Protein AF-A0A953HIQ9-F1 (afdb_monomer)

Solvent-accessible surface area (backbone atoms only — not comparable to full-atom values): 3058 Å² total; per-residue (Å²): 145,73,86,58,56,63,57,53,52,50,52,52,50,52,52,52,52,52,53,50,52,53,49,53,62,52,50,72,66,48,74,87,60,64,53,72,46,79,51,101,91,45,83,44,82,48,77,132

pLDDT: mean 77.76, std 15.5, range [54.34, 98.38]

Sequence (48 aa):
MKQNYLYLLVGALIVVVIALGAYVLREESKPSGVELRIDESGVSVEQN

Foldseek 3Di:
DCVCVVVVVVVVVVVVVVVVVVVVVVVVVPPQDQPFDQDPVGTDTDGD

Mean predicted aligned error: 11.88 Å

Radius of gyration: 22.16 Å; Cα contacts (8 Å, |Δi|>4): 20; chains: 1; bounding box: 46×9×60 Å

Structure (mmCIF, N/CA/C/O backbone):
data_AF-A0A953HIQ9-F1
#
_entry.id   AF-A0A953HIQ9-F1
#
loop_
_atom_site.group_PDB
_atom_site.id
_atom_site.type_symbol
_atom_site.label_atom_id
_atom_site.label_alt_id
_atom_site.label_comp_id
_atom_site.label_asym_id
_atom_site.label_entity_id
_atom_site.label_seq_id
_atom_site.pdbx_PDB_ins_code
_atom_site.Cartn_x
_atom_site.Cartn_y
_atom_site.Cartn_z
_atom_site.occupancy
_atom_site.B_iso_or_equiv
_atom_site.auth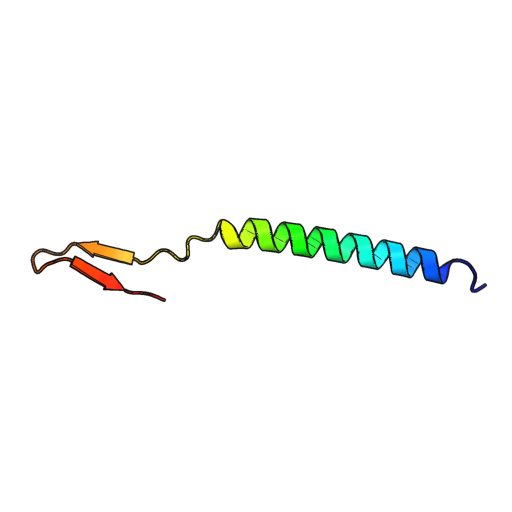_seq_id
_atom_site.auth_comp_id
_atom_site.auth_asym_id
_atom_site.auth_atom_id
_atom_site.pdbx_PDB_model_num
ATOM 1 N N . MET A 1 1 ? -24.547 -3.427 21.883 1.00 59.16 1 MET A N 1
ATOM 2 C CA . MET A 1 1 ? -23.376 -3.998 21.175 1.00 59.16 1 MET A CA 1
ATOM 3 C C . MET A 1 1 ? -23.275 -3.445 19.747 1.00 59.16 1 MET A C 1
ATOM 5 O O . MET A 1 1 ? -23.510 -4.158 18.785 1.00 59.16 1 MET A O 1
ATOM 9 N N . LYS A 1 2 ? -22.996 -2.142 19.598 1.00 62.38 2 LYS A N 1
ATOM 10 C CA . LYS A 1 2 ? -22.832 -1.453 18.293 1.00 62.38 2 LYS A CA 1
ATOM 11 C C . LYS A 1 2 ? -21.708 -0.403 18.320 1.00 62.38 2 LYS A C 1
ATOM 13 O O . LYS A 1 2 ? -21.456 0.259 17.325 1.00 62.38 2 LYS A O 1
ATOM 18 N N . GLN A 1 3 ? -21.041 -0.249 19.465 1.00 67.62 3 GLN A N 1
ATOM 19 C CA . GLN A 1 3 ? -20.149 0.878 19.749 1.00 67.62 3 GLN A CA 1
ATOM 20 C C . GLN A 1 3 ? -18.745 0.711 19.149 1.00 67.62 3 GLN A C 1
ATOM 22 O O . GLN A 1 3 ? -18.059 1.703 18.948 1.00 67.62 3 GLN A O 1
ATOM 27 N N . ASN A 1 4 ? -18.339 -0.513 18.788 1.00 80.94 4 ASN A N 1
ATOM 28 C CA . ASN A 1 4 ? -16.979 -0.791 18.304 1.00 80.94 4 ASN A CA 1
ATOM 29 C C . ASN A 1 4 ? -16.900 -1.113 16.807 1.00 80.94 4 ASN A C 1
ATOM 31 O O . ASN A 1 4 ? -15.812 -1.350 16.290 1.00 80.94 4 ASN A O 1
ATOM 35 N N . TYR A 1 5 ? -18.032 -1.097 16.096 1.00 89.56 5 TYR A N 1
ATOM 36 C CA . TYR A 1 5 ? -18.050 -1.393 14.662 1.00 89.56 5 TYR A CA 1
ATOM 37 C C . TYR A 1 5 ? -17.252 -0.359 13.862 1.00 89.56 5 TYR A C 1
ATOM 39 O O . TYR A 1 5 ? -16.547 -0.714 12.925 1.00 89.56 5 TYR A O 1
ATOM 47 N N . LEU A 1 6 ? -17.293 0.909 14.286 1.00 91.06 6 LEU A N 1
ATOM 48 C CA . LEU A 1 6 ? -16.524 1.973 13.648 1.00 91.06 6 LEU A CA 1
ATOM 49 C C . LEU A 1 6 ? -15.016 1.705 13.722 1.00 91.06 6 LEU A C 1
ATOM 51 O O . LEU A 1 6 ? -14.331 1.833 12.717 1.00 91.06 6 LEU A O 1
ATOM 55 N N . TYR A 1 7 ? -14.508 1.271 14.877 1.00 92.12 7 TYR A N 1
ATOM 56 C CA . TYR A 1 7 ? -13.085 0.959 15.037 1.00 92.12 7 TYR A CA 1
ATOM 57 C C . TYR A 1 7 ? -12.656 -0.255 14.214 1.00 92.12 7 TYR A C 1
ATOM 59 O O . TYR A 1 7 ? -11.561 -0.248 13.660 1.00 92.12 7 TYR A O 1
ATOM 67 N N . LEU A 1 8 ? -13.523 -1.264 14.077 1.00 93.88 8 LEU A N 1
ATOM 68 C CA . LEU A 1 8 ? -13.274 -2.387 13.169 1.00 93.88 8 LEU A CA 1
ATOM 69 C C . LEU A 1 8 ? -13.194 -1.922 11.714 1.00 93.88 8 LEU A C 1
ATOM 71 O O . LEU A 1 8 ? -12.292 -2.329 10.989 1.00 93.88 8 LEU A O 1
ATOM 75 N N . LEU A 1 9 ? -14.105 -1.040 11.302 1.00 94.44 9 LEU A N 1
ATOM 76 C CA . LEU A 1 9 ? -14.153 -0.523 9.939 1.00 94.44 9 LEU A CA 1
ATOM 77 C C . LEU A 1 9 ? -12.933 0.351 9.626 1.00 94.44 9 LEU A C 1
ATOM 79 O O . LEU A 1 9 ? -12.317 0.197 8.577 1.00 94.44 9 LEU A O 1
ATOM 83 N N . VAL A 1 10 ? -12.541 1.211 10.569 1.00 95.69 10 VAL A N 1
ATOM 84 C CA . VAL A 1 10 ? -11.334 2.042 10.471 1.00 95.69 10 VAL A CA 1
ATOM 85 C C . VAL A 1 10 ? -10.075 1.175 10.446 1.00 95.69 10 VAL A C 1
ATOM 87 O O . VAL A 1 10 ? -9.216 1.382 9.595 1.00 95.69 10 VAL A O 1
ATOM 90 N N . GLY A 1 11 ? -9.976 0.172 11.323 1.00 97.12 11 GLY A N 1
ATOM 91 C CA . GLY A 1 11 ? -8.852 -0.764 11.338 1.00 97.12 11 GLY A CA 1
ATOM 92 C C . GLY A 1 11 ? -8.717 -1.525 10.018 1.00 97.12 11 GLY A C 1
ATOM 93 O O . GLY A 1 11 ? -7.628 -1.585 9.452 1.00 97.12 11 GLY A O 1
ATOM 94 N N . ALA A 1 12 ? -9.830 -2.030 9.481 1.00 97.50 12 ALA A N 1
ATOM 95 C CA . ALA A 1 12 ? -9.856 -2.676 8.172 1.00 97.50 12 ALA A CA 1
ATOM 96 C C . ALA A 1 12 ? -9.416 -1.718 7.051 1.00 97.50 12 ALA A C 1
ATOM 98 O O . ALA A 1 12 ? -8.622 -2.104 6.195 1.00 97.50 12 ALA A O 1
ATOM 99 N N . LEU A 1 13 ? -9.868 -0.460 7.083 1.00 98.31 13 LEU A N 1
ATOM 100 C CA . LEU A 1 13 ? -9.494 0.543 6.086 1.00 98.31 13 LEU A CA 1
ATOM 101 C C . LEU A 1 13 ? -7.983 0.823 6.096 1.00 98.31 13 LEU A C 1
ATOM 103 O O . LEU A 1 13 ? -7.361 0.872 5.039 1.00 98.31 13 LEU A O 1
ATOM 107 N N . ILE A 1 14 ? -7.379 0.950 7.282 1.00 98.38 14 ILE A N 1
ATOM 108 C CA . ILE A 1 14 ? -5.931 1.164 7.437 1.00 98.38 14 ILE A CA 1
ATOM 109 C C . ILE A 1 14 ? -5.144 0.004 6.815 1.00 98.38 14 ILE A C 1
ATOM 111 O O . ILE A 1 14 ? -4.197 0.238 6.065 1.00 98.38 14 ILE A O 1
ATOM 115 N N . VAL A 1 15 ? -5.555 -1.241 7.074 1.00 98.38 15 VAL A N 1
ATOM 116 C CA . VAL A 1 15 ? -4.912 -2.431 6.490 1.00 98.38 15 VAL A CA 1
ATOM 117 C C . VAL A 1 15 ? -4.991 -2.410 4.962 1.00 98.38 15 VAL A C 1
ATOM 119 O O . VAL A 1 15 ? -3.991 -2.684 4.299 1.00 98.38 15 VAL A O 1
ATOM 122 N N . VAL A 1 16 ? -6.142 -2.034 4.395 1.00 98.19 16 VAL A N 1
ATOM 123 C CA . VAL A 1 16 ? -6.315 -1.909 2.938 1.00 98.19 16 VAL A CA 1
ATOM 124 C C . VAL A 1 16 ? -5.369 -0.860 2.354 1.00 98.1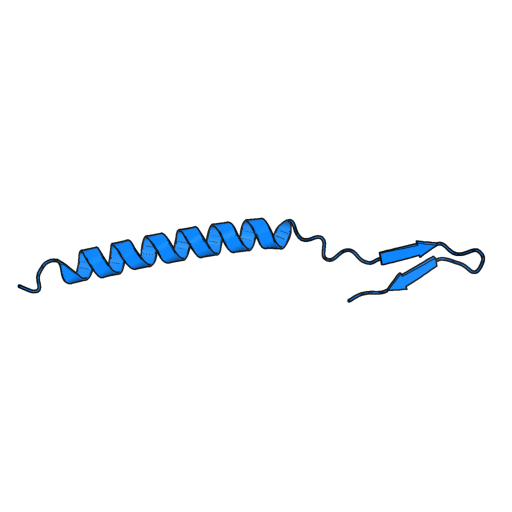9 16 VAL A C 1
ATOM 126 O O . VAL A 1 16 ? -4.707 -1.137 1.355 1.00 98.19 16 VAL A O 1
ATOM 129 N N . VAL A 1 17 ? -5.248 0.315 2.981 1.00 98.00 17 VAL A N 1
ATOM 130 C CA . VAL A 1 17 ? -4.330 1.370 2.513 1.00 98.00 17 VAL A CA 1
ATOM 131 C C . VAL A 1 17 ? -2.878 0.886 2.524 1.00 98.00 17 VAL A C 1
ATOM 133 O O . VAL A 1 17 ? -2.163 1.101 1.548 1.00 98.00 17 VAL A O 1
ATOM 136 N N . ILE A 1 18 ? -2.447 0.192 3.583 1.00 97.94 18 ILE A N 1
ATOM 137 C CA . ILE A 1 18 ? -1.085 -0.359 3.677 1.00 97.94 18 ILE A CA 1
ATOM 138 C C . ILE A 1 18 ? -0.840 -1.397 2.576 1.00 97.94 18 ILE A C 1
ATOM 140 O O . ILE A 1 18 ? 0.190 -1.347 1.904 1.00 97.94 18 ILE A O 1
ATOM 144 N N . ALA A 1 19 ? -1.787 -2.314 2.360 1.00 96.62 19 ALA A N 1
ATOM 145 C CA . ALA A 1 19 ? -1.671 -3.345 1.333 1.00 96.62 19 ALA A CA 1
ATOM 146 C C . ALA A 1 19 ? -1.578 -2.745 -0.080 1.00 96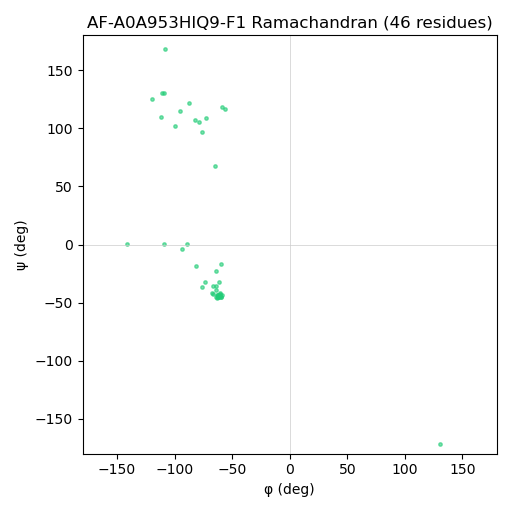.62 19 ALA A C 1
ATOM 148 O O . ALA A 1 19 ? -0.734 -3.165 -0.872 1.00 96.62 19 ALA A O 1
ATOM 149 N N . LEU A 1 20 ? -2.401 -1.737 -0.384 1.00 95.69 20 LEU A N 1
ATOM 150 C CA . LEU A 1 20 ? -2.366 -1.041 -1.671 1.00 95.69 20 LEU A CA 1
ATOM 151 C C . LEU A 1 20 ? -1.083 -0.225 -1.847 1.00 95.69 20 LEU A C 1
ATOM 153 O O . LEU A 1 20 ? -0.478 -0.284 -2.911 1.00 95.69 20 LEU A O 1
ATOM 157 N N . GLY A 1 21 ? -0.622 0.482 -0.812 1.00 94.38 21 GLY A N 1
ATOM 158 C CA . GLY A 1 21 ? 0.653 1.203 -0.855 1.00 94.38 21 GLY A CA 1
ATOM 159 C C . GLY A 1 21 ? 1.836 0.270 -1.131 1.00 94.38 21 GLY A C 1
ATOM 160 O O . GLY A 1 21 ? 2.666 0.557 -1.991 1.00 94.38 21 GLY A O 1
ATOM 161 N N . ALA A 1 22 ? 1.871 -0.892 -0.473 1.00 92.56 22 ALA A N 1
ATOM 162 C CA . ALA A 1 22 ? 2.874 -1.922 -0.735 1.00 92.56 22 ALA A CA 1
ATOM 163 C C . ALA A 1 22 ? 2.770 -2.492 -2.161 1.00 92.56 22 ALA A C 1
ATOM 165 O O . ALA A 1 22 ? 3.793 -2.731 -2.802 1.00 92.56 22 ALA A O 1
ATOM 166 N N . TYR A 1 23 ? 1.551 -2.688 -2.675 1.00 88.38 23 TYR A N 1
ATOM 167 C CA . TYR A 1 23 ? 1.327 -3.133 -4.051 1.00 88.38 23 TYR A CA 1
ATOM 168 C C . TYR A 1 23 ? 1.853 -2.117 -5.072 1.00 88.38 23 TYR A C 1
ATOM 170 O O . TYR A 1 23 ? 2.565 -2.503 -5.991 1.00 88.38 23 TYR A O 1
ATOM 178 N N . VAL A 1 24 ? 1.573 -0.825 -4.883 1.00 87.88 24 VAL A N 1
ATOM 179 C CA . VAL A 1 24 ? 2.041 0.246 -5.779 1.00 87.88 24 VAL A CA 1
ATOM 180 C C . VAL A 1 24 ? 3.569 0.332 -5.797 1.00 87.88 24 VAL A C 1
ATOM 182 O O . VAL A 1 24 ? 4.157 0.364 -6.874 1.00 87.88 24 VAL A O 1
ATOM 185 N N . LEU A 1 25 ? 4.227 0.276 -4.632 1.00 82.81 25 LEU A N 1
ATOM 186 C CA . LEU A 1 25 ? 5.697 0.259 -4.555 1.00 82.81 25 LEU A CA 1
ATOM 187 C C . LEU A 1 25 ? 6.311 -0.971 -5.245 1.00 82.81 25 LEU A C 1
ATOM 189 O O . LEU A 1 25 ? 7.403 -0.900 -5.811 1.00 82.81 25 LEU A O 1
ATOM 193 N N . ARG A 1 26 ? 5.607 -2.106 -5.215 1.00 76.69 26 ARG A N 1
ATOM 194 C CA . ARG A 1 26 ? 6.005 -3.320 -5.934 1.00 76.69 26 ARG A CA 1
ATOM 195 C C . ARG A 1 26 ? 5.775 -3.209 -7.444 1.00 76.69 26 ARG A C 1
ATOM 197 O O . ARG A 1 26 ? 6.521 -3.808 -8.213 1.00 76.69 26 ARG A O 1
ATOM 204 N N . GLU A 1 27 ? 4.749 -2.482 -7.872 1.00 65.94 27 GLU A N 1
ATOM 205 C CA . GLU A 1 27 ? 4.419 -2.340 -9.290 1.00 65.94 27 GLU A CA 1
ATOM 206 C C . GLU A 1 27 ? 5.377 -1.375 -9.998 1.00 65.94 27 GLU 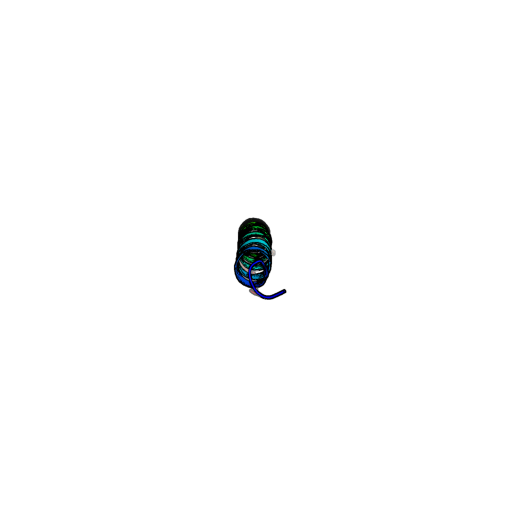A C 1
ATOM 208 O O . GLU A 1 27 ? 5.807 -1.682 -11.101 1.00 65.94 27 GLU A O 1
ATOM 213 N N . GLU A 1 28 ? 5.826 -0.291 -9.349 1.00 58.41 28 GLU A N 1
ATOM 214 C CA . GLU A 1 28 ? 6.894 0.561 -9.912 1.00 58.41 28 GLU A CA 1
ATOM 215 C C . GLU A 1 28 ? 8.237 -0.169 -10.065 1.00 58.41 28 GLU A C 1
ATOM 217 O O . GLU A 1 28 ? 9.072 0.213 -10.882 1.00 58.41 28 GLU A O 1
ATOM 222 N N . SER A 1 29 ? 8.450 -1.244 -9.303 1.00 59.25 29 SER A N 1
ATOM 223 C CA . SER A 1 29 ? 9.638 -2.095 -9.428 1.00 59.25 29 SER A CA 1
ATOM 224 C C . SER A 1 29 ? 9.470 -3.234 -10.435 1.00 59.25 29 SER A C 1
ATOM 226 O O . SER A 1 29 ? 10.426 -3.976 -10.670 1.00 59.25 29 SER A O 1
ATOM 228 N N . LYS A 1 30 ? 8.309 -3.354 -11.093 1.00 58.59 30 LYS A N 1
ATOM 229 C CA . LYS A 1 30 ? 8.235 -4.061 -12.370 1.00 58.59 30 LYS A CA 1
ATOM 230 C C . LYS A 1 30 ? 8.670 -3.072 -13.444 1.00 58.59 30 LYS A C 1
ATOM 232 O O . LYS A 1 30 ? 7.905 -2.158 -13.756 1.00 58.59 30 LYS A O 1
ATOM 237 N N . PRO A 1 31 ? 9.870 -3.216 -14.029 1.00 57.72 31 PRO A N 1
ATOM 238 C CA . PRO A 1 31 ? 10.171 -2.446 -15.215 1.00 57.72 31 PRO A CA 1
ATOM 239 C C . PRO A 1 31 ? 9.106 -2.816 -16.249 1.00 57.72 31 PRO A C 1
ATOM 241 O O . PRO A 1 31 ? 9.010 -3.973 -16.661 1.00 57.72 31 PRO A O 1
ATOM 244 N N . SER A 1 32 ? 8.311 -1.838 -16.681 1.00 60.88 32 SER A N 1
ATOM 245 C CA . SER A 1 32 ? 7.734 -1.834 -18.025 1.00 60.88 32 SER A CA 1
ATOM 246 C C . SER A 1 32 ? 8.912 -1.702 -18.991 1.00 60.88 32 SER A C 1
ATOM 248 O O . SER A 1 32 ? 9.198 -0.653 -19.560 1.00 60.88 32 SER A O 1
ATOM 250 N N . GLY A 1 33 ? 9.718 -2.759 -19.030 1.00 60.91 33 GLY A N 1
ATOM 251 C CA . GLY A 1 33 ? 10.940 -2.817 -19.791 1.00 60.91 33 GLY A CA 1
ATOM 252 C C . GLY A 1 33 ? 10.541 -2.925 -21.243 1.00 60.91 33 GLY A C 1
ATOM 253 O O . GLY A 1 33 ? 10.039 -3.961 -21.664 1.00 60.91 33 GLY A O 1
ATOM 254 N N . VAL A 1 34 ? 10.750 -1.854 -21.998 1.00 64.94 34 VAL A N 1
ATOM 255 C CA . VAL A 1 34 ? 10.913 -1.974 -23.444 1.00 64.94 34 VAL A CA 1
ATOM 256 C C . VAL A 1 34 ? 12.069 -2.944 -23.673 1.00 64.94 34 VAL A C 1
ATOM 258 O O . VAL A 1 34 ? 13.193 -2.690 -23.234 1.00 64.94 34 VAL A O 1
ATOM 261 N N . GLU A 1 35 ? 11.786 -4.080 -24.305 1.00 63.78 35 GLU A N 1
ATOM 262 C CA . GLU A 1 35 ? 12.815 -5.039 -24.691 1.00 63.78 35 GLU A CA 1
ATOM 263 C C . GLU A 1 35 ? 13.514 -4.458 -25.925 1.00 63.78 35 GLU A C 1
ATOM 265 O O . GLU A 1 35 ? 13.018 -4.532 -27.049 1.00 63.78 35 GLU A O 1
ATOM 270 N N . LEU A 1 36 ? 14.648 -3.785 -25.706 1.00 62.75 36 LEU A N 1
ATOM 271 C CA . LEU A 1 36 ? 15.485 -3.294 -26.796 1.00 62.75 36 LEU A CA 1
ATOM 272 C C . LEU A 1 36 ? 16.305 -4.457 -27.349 1.00 62.75 36 LEU A C 1
ATOM 274 O O . LEU A 1 36 ? 17.283 -4.890 -26.736 1.00 62.75 36 LEU A O 1
ATOM 278 N N . ARG A 1 37 ? 15.915 -4.947 -28.524 1.00 65.69 37 ARG A N 1
ATOM 279 C CA . ARG A 1 37 ? 16.667 -5.961 -29.262 1.00 65.69 37 ARG A CA 1
ATOM 280 C C . ARG A 1 37 ? 17.563 -5.252 -30.275 1.00 65.69 37 ARG A C 1
ATOM 282 O O . ARG A 1 37 ? 17.081 -4.557 -31.175 1.00 65.69 37 ARG A O 1
ATOM 289 N N . ILE A 1 38 ? 18.875 -5.378 -30.079 1.00 66.19 38 ILE A N 1
ATOM 290 C CA . ILE A 1 38 ? 19.897 -4.867 -30.997 1.00 66.19 38 ILE A CA 1
ATOM 291 C C . ILE A 1 38 ? 20.366 -6.053 -31.834 1.00 66.19 38 ILE A C 1
ATOM 293 O O . ILE A 1 38 ? 21.151 -6.868 -31.355 1.00 66.19 38 ILE A O 1
ATOM 297 N N . ASP A 1 39 ? 19.872 -6.132 -33.066 1.00 71.56 39 ASP A N 1
ATOM 298 C CA . ASP A 1 39 ? 20.273 -7.145 -34.039 1.00 71.56 39 ASP A CA 1
ATOM 299 C C . ASP A 1 39 ? 21.121 -6.499 -35.150 1.00 71.56 39 ASP A C 1
ATOM 301 O O . ASP A 1 39 ? 21.202 -5.274 -35.277 1.00 71.56 39 ASP A O 1
ATOM 305 N N . GLU A 1 40 ? 21.760 -7.318 -35.985 1.00 71.25 40 GLU A N 1
ATOM 306 C CA . GLU A 1 40 ? 22.677 -6.872 -37.051 1.00 71.25 40 GLU A CA 1
ATOM 307 C C . GLU A 1 40 ? 22.017 -5.934 -38.087 1.00 71.25 40 GLU A C 1
ATOM 309 O O . GLU A 1 40 ? 22.707 -5.220 -38.814 1.00 71.25 40 GLU A O 1
ATOM 314 N N . SER A 1 41 ? 20.679 -5.896 -38.133 1.00 72.06 41 SER A N 1
ATOM 315 C CA . SER A 1 41 ? 19.869 -5.032 -39.001 1.00 72.06 41 SER A CA 1
ATOM 316 C C . SER A 1 41 ? 19.428 -3.700 -38.370 1.00 72.06 41 SER A C 1
ATOM 318 O O . SER A 1 41 ? 18.806 -2.896 -39.065 1.00 72.06 41 SER A O 1
ATOM 320 N 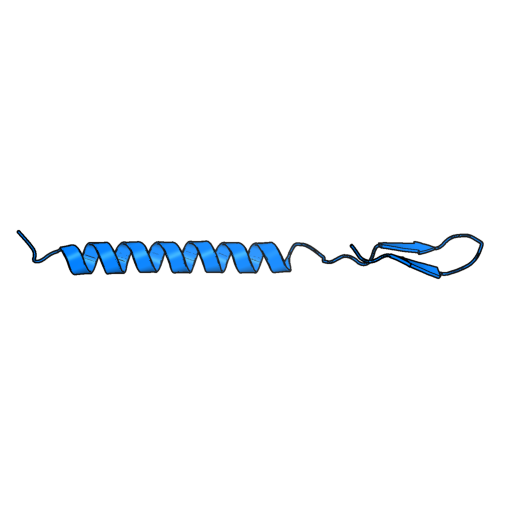N . GLY A 1 42 ? 19.719 -3.442 -37.087 1.00 66.81 42 GLY A N 1
ATOM 321 C CA . GLY A 1 42 ? 19.369 -2.194 -36.392 1.00 66.81 42 GLY A CA 1
ATOM 322 C C . GLY A 1 42 ? 18.670 -2.383 -35.038 1.00 66.81 42 GLY A 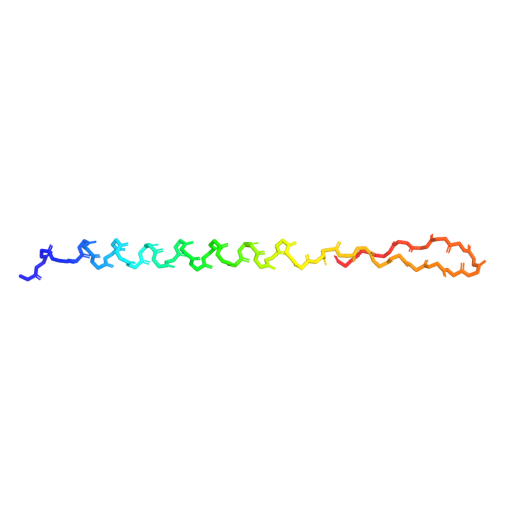C 1
ATOM 323 O O . GLY A 1 42 ? 18.579 -3.488 -34.509 1.00 66.81 42 GLY A O 1
ATOM 324 N N . VAL A 1 43 ? 18.184 -1.277 -34.458 1.00 72.88 43 VAL A N 1
ATOM 325 C CA . VAL A 1 43 ? 17.490 -1.260 -33.155 1.00 72.88 43 VAL A CA 1
ATOM 326 C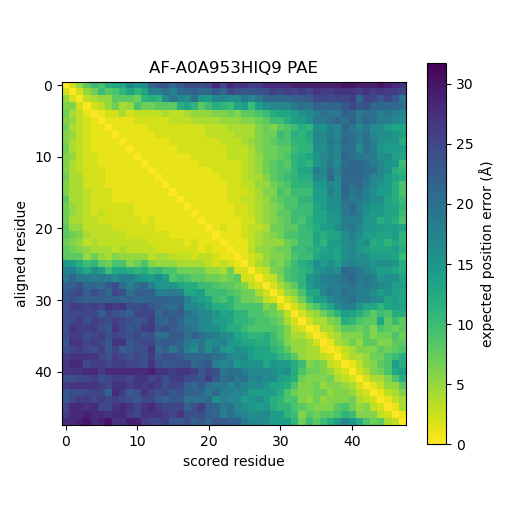 C . VAL A 1 43 ? 15.998 -1.522 -33.357 1.00 72.88 43 VAL A C 1
ATOM 328 O O . VAL A 1 43 ? 15.327 -0.750 -34.040 1.00 72.88 43 VAL A O 1
ATOM 331 N N . SER A 1 44 ? 15.473 -2.572 -32.725 1.00 67.31 44 SER A N 1
ATOM 332 C CA . SER A 1 44 ? 14.035 -2.845 -32.647 1.00 67.31 44 SER A CA 1
ATOM 333 C C . SER A 1 44 ? 13.543 -2.645 -31.212 1.00 67.31 44 SER A C 1
ATOM 335 O O . SER A 1 44 ? 14.173 -3.091 -30.251 1.00 67.31 44 SER A O 1
ATOM 337 N N . VAL A 1 45 ? 12.455 -1.887 -31.070 1.00 66.12 45 VAL A N 1
ATOM 338 C CA . VAL A 1 45 ? 11.827 -1.575 -29.782 1.00 66.12 45 VAL A CA 1
ATOM 339 C C . VAL A 1 45 ? 10.484 -2.283 -29.757 1.00 66.12 45 VAL A C 1
ATOM 341 O O . VAL A 1 45 ? 9.581 -1.901 -30.500 1.00 66.12 45 VAL A O 1
ATOM 344 N N . GLU A 1 46 ? 10.367 -3.310 -28.921 1.00 60.94 46 GLU A N 1
ATOM 345 C CA . GLU A 1 46 ? 9.117 -4.039 -28.718 1.00 60.94 46 GLU A CA 1
ATOM 346 C C . GLU A 1 46 ? 8.564 -3.722 -27.325 1.00 60.94 46 GLU A C 1
ATOM 348 O O . GLU A 1 46 ? 9.288 -3.712 -26.324 1.00 60.94 46 GLU A O 1
ATOM 353 N N . GLN A 1 47 ? 7.279 -3.374 -27.283 1.00 54.34 47 GLN A N 1
ATOM 354 C CA . 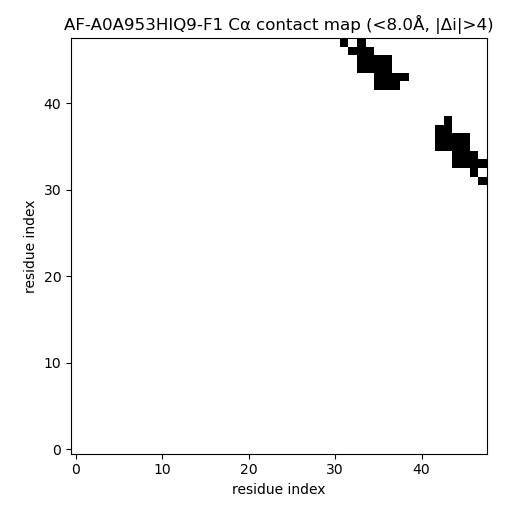GLN A 1 47 ? 6.569 -2.945 -26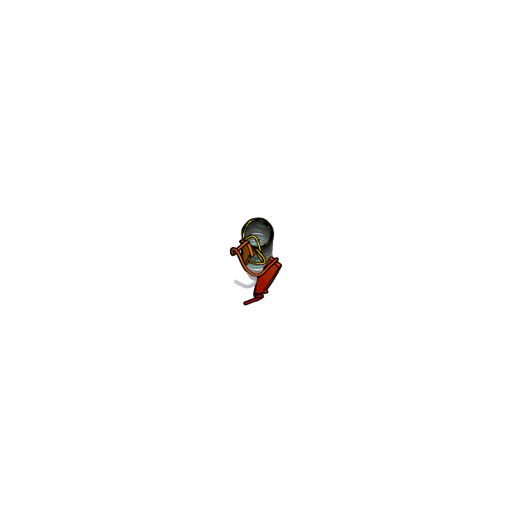.083 1.00 54.34 47 GLN A CA 1
ATOM 355 C C . GLN A 1 47 ? 5.415 -3.927 -25.844 1.00 54.34 47 GLN A C 1
ATOM 357 O O . GLN A 1 47 ? 4.627 -4.162 -26.760 1.00 54.34 47 GLN A O 1
ATOM 362 N N . ASN A 1 48 ? 5.361 -4.521 -24.648 1.00 58.50 48 ASN A N 1
ATOM 363 C CA . ASN A 1 48 ? 4.293 -5.437 -24.216 1.00 58.50 48 ASN A CA 1
ATOM 364 C C . ASN A 1 48 ? 3.085 -4.655 -23.684 1.00 58.50 48 ASN A C 1
ATOM 366 O O . ASN A 1 48 ? 3.322 -3.672 -22.940 1.00 58.50 48 ASN A O 1
#

Secondary structure (DSSP, 8-state):
--TTHHHHHHHHHHHHHHHHHHHHHHHHTS----EEEEETTEEEEE--